Protein AF-A0A7C6IRG3-F1 (afdb_monomer_lite)

Foldseek 3Di:
DDPPDDVVVVVVVVVVVVVVVVVVVVVVCVVVVHPDDDCVNPVPVVVVVVVVVVVVVVVVVVVVVD

Sequence (66 aa):
MRINNNVMALNAHRQLGMNQAGAAKSMEKLSSGFRINRAGDDAAGLAISEKMRGQIRGLKQASRNA

Secondary structure (DSSP, 8-state):
--TT--HHHHHHHHHHHHHHHHHHHHHHHHHH--S--STTT-HHHHHHHHHHHHHHHHHHHHHHH-

pLDDT: mean 91.3, std 8.98, range [52.81, 97.62]

Radius of gyration: 22.03 Å; chains: 1; bounding box: 42×21×70 Å

Structure (mmCIF, N/CA/C/O backbone):
data_AF-A0A7C6IRG3-F1
#
_entry.id   AF-A0A7C6IRG3-F1
#
loop_
_atom_site.group_PDB
_atom_site.id
_atom_site.type_symbol
_atom_site.label_atom_id
_atom_site.label_alt_id
_atom_site.label_comp_id
_atom_site.label_asym_id
_atom_site.label_entity_id
_atom_site.label_seq_id
_atom_site.pdbx_PDB_ins_code
_atom_site.Cartn_x
_atom_site.Cartn_y
_atom_site.Cartn_z
_atom_site.occupancy
_atom_site.B_iso_or_equiv
_atom_site.auth_seq_id
_atom_site.auth_comp_id
_atom_site.auth_asym_id
_atom_site.auth_atom_id
_atom_site.pdbx_PDB_model_num
ATOM 1 N N . MET A 1 1 ? 22.302 -8.521 -36.332 1.00 52.81 1 MET A N 1
ATOM 2 C CA . MET A 1 1 ? 21.835 -7.424 -35.456 1.00 52.81 1 MET A CA 1
ATOM 3 C C . MET A 1 1 ? 20.586 -6.826 -36.104 1.00 52.81 1 MET A C 1
ATOM 5 O O . MET A 1 1 ? 20.693 -6.345 -37.223 1.00 52.81 1 MET A O 1
ATOM 9 N N . ARG A 1 2 ? 19.386 -6.979 -35.522 1.00 57.69 2 ARG A N 1
ATOM 10 C CA . ARG A 1 2 ? 18.143 -6.447 -36.121 1.00 57.69 2 ARG A CA 1
ATOM 11 C C . ARG A 1 2 ? 17.925 -5.019 -35.613 1.00 57.69 2 ARG A C 1
ATOM 13 O O . ARG A 1 2 ? 17.657 -4.845 -34.434 1.00 57.69 2 ARG A O 1
ATOM 20 N N . ILE A 1 3 ? 18.040 -4.030 -36.499 1.00 63.34 3 ILE A N 1
ATOM 21 C CA . ILE A 1 3 ? 17.935 -2.589 -36.184 1.00 63.34 3 ILE A CA 1
ATOM 22 C C . ILE A 1 3 ? 16.540 -2.206 -35.639 1.00 63.34 3 ILE A C 1
ATOM 24 O O . ILE A 1 3 ? 16.420 -1.271 -34.858 1.00 63.34 3 ILE A O 1
ATOM 28 N N . ASN A 1 4 ? 15.496 -2.976 -35.963 1.00 69.81 4 ASN A N 1
ATOM 29 C CA . ASN A 1 4 ? 14.110 -2.657 -35.593 1.00 69.81 4 ASN A CA 1
ATOM 30 C C . ASN A 1 4 ? 13.734 -2.912 -34.126 1.00 69.81 4 ASN A C 1
ATOM 32 O O . ASN A 1 4 ? 12.685 -2.441 -33.699 1.00 69.81 4 ASN A O 1
ATOM 36 N N . ASN A 1 5 ? 14.516 -3.677 -33.357 1.00 74.38 5 ASN A N 1
ATOM 37 C CA . ASN A 1 5 ? 14.176 -3.946 -31.959 1.00 74.38 5 ASN A CA 1
ATOM 38 C C . ASN A 1 5 ? 15.396 -3.791 -31.051 1.00 74.38 5 ASN A C 1
ATOM 40 O O . ASN A 1 5 ? 16.364 -4.545 -31.152 1.00 74.38 5 ASN A O 1
ATOM 44 N N . ASN A 1 6 ? 15.321 -2.828 -30.134 1.00 84.50 6 ASN A N 1
ATOM 45 C CA . ASN A 1 6 ? 16.348 -2.591 -29.132 1.00 84.50 6 ASN A CA 1
ATOM 46 C C . ASN A 1 6 ? 15.953 -3.262 -27.810 1.00 84.50 6 ASN A C 1
ATOM 48 O O . ASN A 1 6 ? 15.325 -2.666 -26.934 1.00 84.50 6 ASN A O 1
ATOM 52 N N . VAL A 1 7 ? 16.350 -4.526 -27.666 1.00 87.12 7 VAL A N 1
ATOM 53 C CA . VAL A 1 7 ? 16.055 -5.346 -26.480 1.00 87.12 7 VAL A CA 1
ATOM 54 C C . VAL A 1 7 ? 16.643 -4.738 -25.198 1.00 87.12 7 VAL A C 1
ATOM 56 O O . VAL A 1 7 ? 16.032 -4.854 -24.135 1.00 87.12 7 VAL A O 1
ATOM 59 N N . MET A 1 8 ? 17.779 -4.035 -25.286 1.00 89.69 8 MET A N 1
ATOM 60 C CA . MET A 1 8 ? 18.383 -3.348 -24.138 1.00 89.69 8 MET A CA 1
ATOM 61 C C . MET A 1 8 ? 17.525 -2.171 -23.670 1.00 89.69 8 MET A C 1
ATOM 63 O O . MET A 1 8 ? 17.269 -2.047 -22.474 1.00 89.69 8 MET A O 1
ATOM 67 N N . ALA A 1 9 ? 17.014 -1.362 -24.603 1.00 89.38 9 ALA A N 1
ATOM 68 C CA . ALA A 1 9 ? 16.084 -0.279 -24.282 1.00 89.38 9 ALA A CA 1
ATOM 69 C C . ALA A 1 9 ? 14.773 -0.811 -23.676 1.00 89.38 9 ALA A C 1
ATOM 71 O O . ALA A 1 9 ? 14.288 -0.267 -22.687 1.00 89.38 9 ALA A O 1
ATOM 72 N N . LEU A 1 10 ? 14.233 -1.919 -24.200 1.00 93.44 10 LEU A N 1
ATOM 73 C CA . LEU A 1 10 ? 13.043 -2.569 -23.633 1.00 93.44 10 LEU A CA 1
ATOM 74 C C . LEU A 1 10 ? 13.279 -3.106 -22.214 1.00 93.44 10 LEU A C 1
ATOM 76 O O . LEU A 1 10 ? 12.386 -3.043 -21.367 1.00 93.44 10 LEU A O 1
ATOM 80 N N . ASN A 1 11 ? 14.468 -3.645 -21.939 1.00 94.56 11 ASN A N 1
ATOM 81 C CA . ASN A 1 11 ? 14.825 -4.096 -20.598 1.00 94.56 11 ASN A CA 1
ATOM 82 C C . ASN A 1 11 ? 14.949 -2.910 -19.628 1.00 94.56 11 ASN A C 1
ATOM 84 O O . ASN A 1 11 ? 14.322 -2.917 -18.571 1.00 94.56 11 ASN A O 1
ATOM 88 N N . ALA A 1 12 ? 15.654 -1.850 -20.034 1.00 94.25 12 ALA A N 1
ATOM 89 C CA . ALA A 1 12 ? 15.769 -0.622 -19.251 1.00 94.25 12 ALA A CA 1
ATOM 90 C C . ALA A 1 12 ? 14.394 -0.003 -18.947 1.00 94.25 12 ALA A C 1
ATOM 92 O O . ALA A 1 12 ? 14.128 0.363 -17.805 1.00 94.25 12 ALA A O 1
ATOM 93 N N . HIS A 1 13 ? 13.486 0.037 -19.928 1.00 94.81 13 HIS A N 1
ATOM 94 C CA . HIS A 1 13 ? 12.122 0.530 -19.731 1.00 94.81 13 HIS A CA 1
ATOM 95 C C . HIS A 1 13 ? 11.317 -0.340 -18.752 1.00 94.81 13 HIS A C 1
ATOM 97 O O . HIS A 1 13 ? 10.618 0.189 -17.890 1.00 94.81 13 HIS A O 1
ATOM 103 N N . ARG A 1 14 ? 11.431 -1.676 -18.827 1.00 95.81 14 ARG A N 1
ATOM 104 C CA . ARG A 1 14 ? 10.802 -2.571 -17.837 1.00 95.81 14 ARG A CA 1
ATOM 105 C C . ARG A 1 14 ? 11.339 -2.331 -16.430 1.00 95.81 14 ARG A C 1
ATOM 107 O O . ARG A 1 14 ? 10.543 -2.217 -15.502 1.00 95.81 14 ARG A O 1
ATOM 114 N N . GLN A 1 15 ? 12.658 -2.221 -16.275 1.00 96.44 15 GLN A N 1
ATOM 115 C CA . GLN A 1 15 ? 13.270 -1.943 -14.977 1.00 96.44 15 GLN A CA 1
ATOM 116 C C . GLN A 1 15 ? 12.828 -0.582 -14.428 1.00 96.44 15 GLN A C 1
ATOM 118 O O . GLN A 1 15 ? 12.493 -0.475 -13.250 1.00 96.44 15 GLN A O 1
ATOM 123 N N . LEU A 1 16 ? 12.758 0.439 -15.286 1.00 96.75 16 LEU A N 1
ATOM 124 C CA . LEU A 1 16 ? 12.254 1.761 -14.923 1.00 96.75 16 LEU A CA 1
ATOM 125 C C . LEU A 1 16 ? 10.792 1.696 -14.465 1.00 96.75 16 LEU A C 1
ATOM 127 O O . LEU A 1 16 ? 10.463 2.261 -13.426 1.00 96.75 16 LEU A O 1
ATOM 131 N N . GLY A 1 17 ? 9.935 0.954 -15.171 1.00 97.62 17 GLY A N 1
ATOM 132 C CA . GLY A 1 17 ? 8.541 0.746 -14.772 1.00 97.62 17 GLY A CA 1
ATOM 133 C C . GLY A 1 17 ? 8.404 0.069 -13.403 1.00 97.62 17 GLY A C 1
ATOM 134 O O . GLY A 1 17 ? 7.613 0.516 -12.572 1.00 97.62 17 GLY A O 1
ATOM 135 N N . MET A 1 18 ? 9.213 -0.960 -13.127 1.00 97.25 18 MET A N 1
ATOM 136 C CA . MET A 1 18 ? 9.237 -1.616 -11.812 1.00 97.25 18 MET A CA 1
ATOM 137 C C . MET A 1 18 ? 9.706 -0.665 -10.704 1.00 97.25 18 MET A C 1
ATOM 139 O O . MET A 1 18 ? 9.080 -0.598 -9.644 1.00 97.25 18 MET A O 1
ATOM 143 N N . ASN A 1 19 ? 10.763 0.110 -10.957 1.00 97.31 19 ASN A N 1
ATOM 144 C CA . ASN A 1 19 ? 11.278 1.090 -10.002 1.00 97.31 19 ASN A CA 1
ATOM 145 C C . ASN A 1 19 ? 10.246 2.191 -9.716 1.00 97.31 19 ASN A C 1
ATOM 147 O O . ASN A 1 19 ? 10.039 2.551 -8.558 1.00 97.31 19 ASN A O 1
ATOM 151 N N . GLN A 1 20 ? 9.553 2.682 -10.747 1.00 97.38 20 GLN A N 1
ATOM 152 C CA . GLN A 1 20 ? 8.503 3.689 -10.610 1.00 97.38 20 GLN A CA 1
ATOM 153 C C . GLN A 1 20 ? 7.327 3.169 -9.771 1.00 97.38 20 GLN A C 1
ATOM 155 O O . GLN A 1 20 ? 6.843 3.876 -8.887 1.00 97.38 20 GLN A O 1
ATOM 160 N N . ALA A 1 21 ? 6.895 1.924 -9.998 1.00 96.12 21 ALA A N 1
ATOM 161 C CA . ALA A 1 21 ? 5.846 1.291 -9.199 1.00 96.12 21 ALA A CA 1
ATOM 162 C C . ALA A 1 21 ? 6.269 1.120 -7.728 1.00 96.12 21 ALA A C 1
AT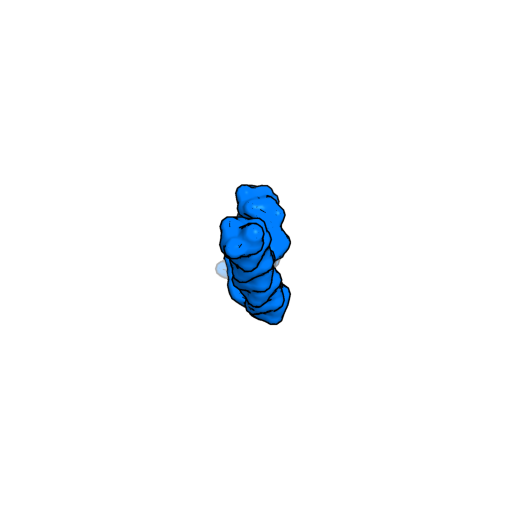OM 164 O O . ALA A 1 21 ? 5.486 1.400 -6.817 1.00 96.12 21 ALA A O 1
ATOM 165 N N . GLY A 1 22 ? 7.521 0.719 -7.485 1.00 95.12 22 GLY A N 1
ATOM 166 C CA . GLY A 1 22 ? 8.091 0.635 -6.140 1.00 95.12 22 GLY A CA 1
ATOM 167 C C . GLY A 1 22 ? 8.137 1.993 -5.432 1.00 95.12 22 GLY A C 1
ATOM 168 O O . GLY A 1 22 ? 7.700 2.104 -4.287 1.00 95.12 22 GLY A O 1
ATOM 169 N N . ALA A 1 23 ? 8.597 3.040 -6.121 1.00 95.94 23 ALA A N 1
ATOM 170 C CA . ALA A 1 23 ? 8.649 4.399 -5.588 1.00 95.94 23 ALA A CA 1
ATOM 171 C C . ALA A 1 23 ? 7.251 4.945 -5.253 1.00 95.94 23 ALA A C 1
ATOM 173 O O . ALA A 1 23 ? 7.053 5.496 -4.170 1.00 95.94 23 ALA A O 1
ATOM 174 N N . ALA A 1 24 ? 6.266 4.730 -6.132 1.00 95.75 24 ALA A N 1
ATOM 175 C CA . ALA A 1 24 ? 4.879 5.127 -5.893 1.00 95.75 24 ALA A CA 1
ATOM 176 C C . ALA A 1 24 ? 4.291 4.441 -4.648 1.00 95.75 24 ALA A C 1
ATOM 178 O O . ALA A 1 24 ? 3.674 5.096 -3.810 1.00 95.75 24 ALA A O 1
ATOM 179 N N . LYS A 1 25 ? 4.547 3.139 -4.473 1.00 93.75 25 LYS A N 1
ATOM 180 C CA . LYS A 1 25 ? 4.104 2.382 -3.293 1.00 93.75 25 LYS A CA 1
ATOM 181 C C . LYS A 1 25 ? 4.762 2.872 -2.000 1.00 93.75 25 LYS A C 1
ATOM 183 O O . LYS A 1 25 ? 4.106 2.963 -0.963 1.00 93.75 25 LYS A O 1
ATOM 188 N N . SER A 1 26 ? 6.052 3.199 -2.043 1.00 94.06 26 SER A N 1
ATOM 189 C CA . SER A 1 26 ? 6.753 3.792 -0.898 1.00 94.06 26 SER A CA 1
ATOM 190 C C . SER A 1 26 ? 6.179 5.162 -0.539 1.00 94.06 26 SER A C 1
ATOM 192 O O . SER A 1 26 ? 5.945 5.438 0.635 1.00 94.06 26 SER A O 1
ATOM 194 N N . MET A 1 27 ? 5.879 5.992 -1.540 1.00 95.94 27 MET A N 1
ATOM 195 C CA . MET A 1 27 ? 5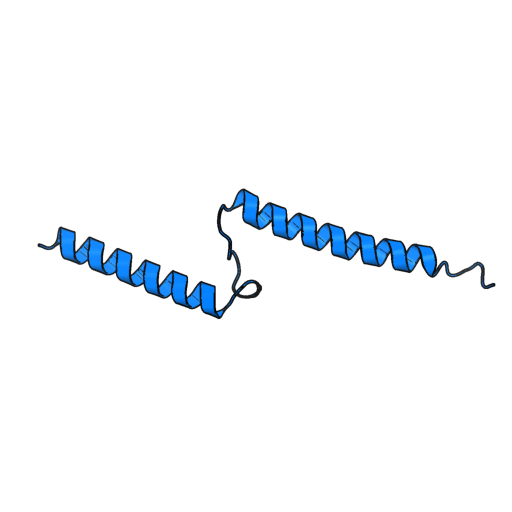.250 7.297 -1.341 1.00 95.94 27 MET A CA 1
ATOM 196 C C . MET A 1 27 ? 3.844 7.177 -0.733 1.00 95.94 27 MET A C 1
ATOM 198 O O . MET A 1 27 ? 3.518 7.930 0.180 1.00 95.94 27 MET A O 1
ATOM 202 N N . GLU A 1 28 ? 3.040 6.194 -1.154 1.00 94.50 28 GLU A N 1
ATOM 203 C CA . GLU A 1 28 ? 1.725 5.900 -0.557 1.00 94.50 28 GLU A CA 1
ATOM 204 C C . GLU A 1 28 ? 1.843 5.581 0.944 1.00 94.50 28 GLU A C 1
ATOM 206 O O . GLU A 1 28 ? 1.093 6.114 1.766 1.00 94.50 28 GLU A O 1
ATOM 211 N N . LYS A 1 29 ? 2.821 4.755 1.332 1.00 92.94 29 LYS A N 1
ATOM 212 C CA . LYS A 1 29 ? 3.080 4.411 2.742 1.00 92.94 29 LYS A CA 1
ATOM 213 C C . LYS A 1 29 ? 3.575 5.599 3.562 1.00 92.94 29 LYS A C 1
ATOM 215 O O . LYS A 1 29 ? 3.136 5.777 4.693 1.00 92.94 29 LYS A O 1
ATOM 220 N N . LEU A 1 30 ? 4.445 6.429 2.990 1.00 95.00 30 LEU A N 1
ATOM 221 C CA . LEU A 1 30 ? 4.922 7.646 3.650 1.00 95.00 30 LEU A CA 1
ATOM 222 C C . LEU A 1 30 ? 3.789 8.657 3.850 1.00 95.00 30 LEU A C 1
ATOM 224 O O . LEU A 1 30 ? 3.641 9.195 4.941 1.00 95.00 30 LEU A O 1
ATOM 228 N N . SER A 1 31 ? 2.962 8.878 2.827 1.00 95.31 31 SER A N 1
ATOM 229 C CA . SER A 1 31 ? 1.870 9.854 2.888 1.00 95.31 31 SER A CA 1
ATOM 230 C C . SER A 1 31 ? 0.739 9.435 3.826 1.00 95.31 31 SER A C 1
ATOM 232 O O . SER A 1 31 ? 0.100 10.293 4.425 1.00 95.31 31 SER A O 1
ATOM 234 N N . SER A 1 32 ? 0.455 8.137 3.928 1.00 93.38 32 SER A N 1
ATOM 235 C CA . SER A 1 32 ? -0.571 7.602 4.835 1.00 93.38 32 SER A CA 1
ATOM 236 C C . SER A 1 32 ? -0.075 7.442 6.273 1.00 93.38 32 SER A C 1
ATOM 238 O O . SER A 1 32 ? -0.884 7.392 7.196 1.00 93.38 32 SER A O 1
ATOM 240 N N . GLY A 1 33 ? 1.240 7.301 6.467 1.00 94.12 33 GLY A N 1
ATOM 241 C CA . GLY A 1 33 ? 1.840 6.933 7.749 1.00 94.12 33 GLY A CA 1
ATOM 242 C C . GLY A 1 33 ? 1.563 5.484 8.174 1.00 94.12 33 GLY A C 1
ATOM 243 O O . GLY A 1 33 ? 2.010 5.066 9.243 1.00 94.12 33 GLY A O 1
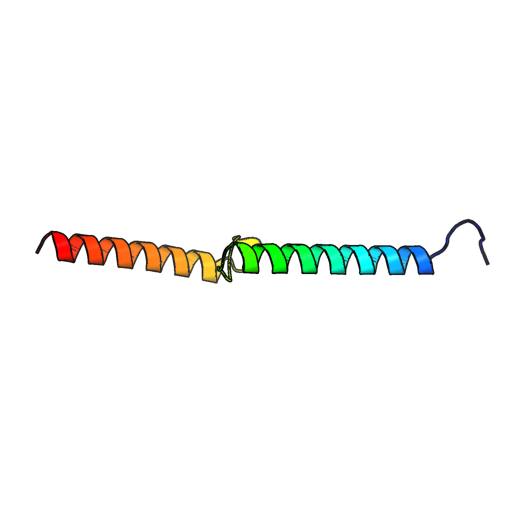ATOM 244 N N . PHE A 1 34 ? 0.856 4.694 7.359 1.00 91.31 34 PHE A N 1
ATOM 245 C CA . PHE A 1 34 ? 0.552 3.297 7.651 1.00 91.31 34 PHE A CA 1
ATOM 246 C C . PHE A 1 34 ? 1.431 2.356 6.830 1.00 91.31 34 PHE A C 1
ATOM 248 O O . PHE A 1 34 ? 1.655 2.522 5.631 1.00 91.31 34 PHE A O 1
ATOM 255 N N . ARG A 1 35 ? 1.902 1.292 7.487 1.00 88.75 35 ARG A N 1
ATOM 256 C CA . ARG A 1 35 ?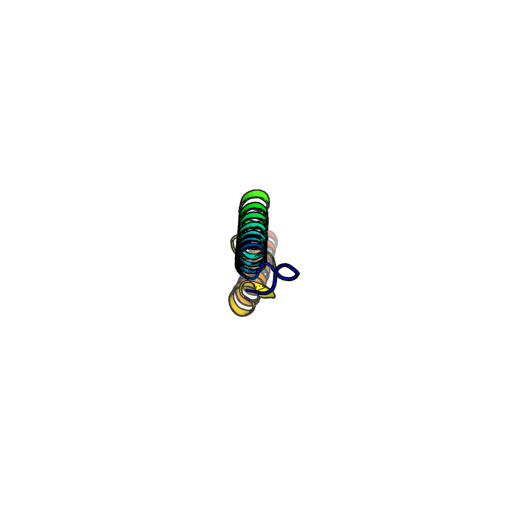 2.679 0.231 6.831 1.00 88.75 35 ARG A CA 1
ATOM 257 C C . ARG A 1 35 ? 1.832 -0.596 5.854 1.00 88.75 35 ARG A C 1
ATOM 259 O O . ARG A 1 35 ? 2.362 -1.054 4.839 1.00 88.75 35 ARG A O 1
ATOM 266 N N . ILE A 1 36 ? 0.559 -0.819 6.195 1.00 90.31 36 ILE A N 1
ATOM 267 C CA . ILE A 1 36 ? -0.410 -1.619 5.438 1.00 90.31 36 ILE A CA 1
ATOM 268 C C . ILE A 1 36 ? -1.549 -0.689 5.027 1.00 90.31 36 ILE A C 1
ATOM 270 O O . ILE A 1 36 ? -2.335 -0.284 5.879 1.00 90.31 36 ILE A O 1
ATOM 274 N N . ASN A 1 37 ? -1.633 -0.365 3.737 1.00 88.88 37 ASN A N 1
ATOM 275 C CA . ASN A 1 37 ? -2.699 0.491 3.207 1.00 88.88 37 ASN A CA 1
ATOM 276 C C . ASN A 1 37 ? -3.776 -0.307 2.479 1.00 88.88 37 ASN A C 1
ATOM 278 O O . ASN A 1 37 ? -4.930 0.111 2.421 1.00 88.88 37 ASN A O 1
ATOM 282 N N . ARG A 1 38 ? -3.409 -1.463 1.915 1.00 89.12 38 ARG A N 1
ATOM 283 C CA . ARG A 1 38 ? -4.307 -2.313 1.128 1.00 89.12 38 ARG A CA 1
ATOM 284 C C . ARG A 1 38 ? -4.172 -3.770 1.549 1.00 89.12 38 ARG A C 1
ATOM 286 O O . ARG A 1 38 ? -3.103 -4.202 1.972 1.00 89.12 38 ARG A O 1
ATOM 293 N N . ALA A 1 39 ? -5.223 -4.560 1.331 1.00 86.75 39 ALA A N 1
ATOM 294 C CA . ALA A 1 39 ? -5.194 -6.004 1.589 1.00 86.75 39 ALA A CA 1
ATOM 295 C C . ALA A 1 39 ? -4.109 -6.737 0.774 1.00 86.75 39 ALA A C 1
ATOM 297 O O . ALA A 1 39 ? -3.581 -7.746 1.225 1.00 86.75 39 ALA A O 1
ATOM 298 N N . GLY A 1 40 ? -3.733 -6.202 -0.396 1.00 88.50 40 GLY A N 1
ATOM 299 C CA . GLY A 1 40 ? -2.637 -6.736 -1.211 1.00 88.50 40 GLY A CA 1
ATOM 300 C C . GLY A 1 40 ? -1.234 -6.512 -0.631 1.00 88.50 40 GLY A C 1
ATOM 301 O O . GLY A 1 40 ? -0.287 -7.121 -1.118 1.00 88.50 40 GLY A O 1
ATOM 302 N N . ASP A 1 41 ? -1.076 -5.654 0.384 1.00 85.81 41 ASP A N 1
ATOM 303 C CA . ASP A 1 41 ? 0.206 -5.478 1.077 1.00 85.81 41 ASP A CA 1
ATOM 304 C C . ASP A 1 41 ? 0.441 -6.564 2.125 1.00 85.81 41 ASP A C 1
ATOM 306 O O . ASP A 1 41 ? 1.550 -7.081 2.233 1.00 85.81 41 ASP A O 1
ATOM 310 N N . ASP A 1 42 ? -0.594 -6.858 2.913 1.00 89.75 42 ASP A N 1
ATOM 311 C CA . ASP A 1 42 ? -0.578 -7.826 4.009 1.00 89.75 42 ASP A CA 1
ATOM 312 C C . ASP A 1 42 ? -2.027 -8.112 4.440 1.00 89.75 42 ASP A C 1
ATOM 314 O O . ASP A 1 42 ? -2.596 -7.407 5.277 1.00 89.75 42 ASP A O 1
ATOM 318 N N . ALA A 1 43 ? -2.661 -9.116 3.832 1.00 91.44 43 ALA A N 1
ATOM 319 C CA . ALA A 1 43 ? -4.066 -9.427 4.095 1.00 91.44 43 ALA A CA 1
ATOM 320 C C . ALA A 1 43 ? -4.299 -9.863 5.553 1.00 91.44 43 ALA A C 1
ATOM 322 O O . ALA A 1 43 ? -5.261 -9.427 6.190 1.00 91.44 43 ALA A O 1
ATOM 323 N N . ALA A 1 44 ? -3.397 -10.686 6.097 1.00 94.19 44 ALA A N 1
ATOM 324 C CA . ALA A 1 44 ? -3.478 -11.163 7.473 1.00 94.19 44 ALA A CA 1
ATOM 325 C C . ALA A 1 44 ? -3.223 -10.024 8.471 1.00 94.19 44 ALA A C 1
ATOM 327 O O . ALA A 1 44 ? -3.996 -9.842 9.413 1.00 94.19 44 ALA A O 1
ATOM 328 N N . GLY A 1 45 ? -2.187 -9.214 8.237 1.00 92.94 45 GLY A N 1
ATOM 329 C CA . GLY A 1 45 ? -1.878 -8.047 9.055 1.00 92.94 45 GLY A CA 1
ATOM 330 C C . GLY A 1 45 ? -3.000 -7.012 9.041 1.00 92.94 45 GLY A C 1
ATOM 331 O O . GLY A 1 45 ? -3.342 -6.479 10.098 1.00 92.94 45 GLY A O 1
ATOM 332 N N . LEU A 1 46 ? -3.639 -6.783 7.888 1.00 93.50 46 LEU A N 1
ATOM 333 C CA . LEU A 1 46 ? -4.801 -5.900 7.795 1.00 93.50 46 LEU A CA 1
ATOM 334 C C . LEU A 1 46 ? -5.970 -6.434 8.633 1.00 93.50 46 LEU A C 1
ATOM 336 O O . LEU A 1 46 ? -6.511 -5.697 9.457 1.00 93.50 46 LEU A O 1
ATOM 340 N N . ALA A 1 47 ? -6.314 -7.718 8.494 1.00 93.75 47 ALA A N 1
ATOM 341 C CA . ALA A 1 47 ? -7.403 -8.339 9.250 1.00 93.75 47 ALA A CA 1
ATOM 342 C C . ALA A 1 47 ? -7.170 -8.283 10.771 1.00 93.75 47 ALA A C 1
ATOM 344 O O . ALA A 1 47 ? -8.083 -7.965 11.537 1.00 93.75 47 ALA A O 1
ATOM 345 N N . ILE A 1 48 ? -5.935 -8.536 11.216 1.00 94.38 48 ILE A N 1
ATOM 346 C CA . ILE A 1 48 ? -5.549 -8.412 12.627 1.00 94.38 48 ILE A CA 1
ATOM 347 C C . ILE A 1 48 ? -5.667 -6.956 13.087 1.00 94.38 48 ILE A C 1
ATOM 349 O O . ILE A 1 48 ? -6.228 -6.698 14.153 1.00 94.38 48 ILE A O 1
ATOM 353 N N . SER A 1 49 ? -5.185 -6.001 12.287 1.00 92.94 49 SER A N 1
ATOM 354 C CA . SER A 1 49 ? -5.234 -4.580 12.641 1.00 92.94 49 SER A CA 1
ATOM 355 C C . SER A 1 49 ? -6.671 -4.068 12.796 1.00 92.94 49 SER A C 1
ATOM 357 O O . SER A 1 49 ? -6.967 -3.336 13.742 1.00 92.94 49 SER A O 1
ATOM 359 N N . GLU A 1 50 ? -7.596 -4.527 11.949 1.00 94.56 50 GLU A N 1
ATOM 360 C CA . GLU A 1 50 ? -9.016 -4.190 12.054 1.00 94.56 50 GLU A CA 1
ATOM 361 C C . GLU A 1 50 ? -9.684 -4.865 13.256 1.00 94.56 50 GLU A C 1
ATOM 363 O O . GLU A 1 50 ? -10.437 -4.213 13.988 1.00 94.56 50 GLU A O 1
ATOM 368 N N . LYS A 1 51 ? -9.346 -6.130 13.546 1.00 96.38 51 LYS A N 1
ATOM 369 C CA . LYS A 1 51 ? -9.794 -6.809 14.773 1.00 96.38 51 LYS A CA 1
ATOM 370 C C . LYS A 1 51 ? -9.365 -6.031 16.020 1.00 96.38 51 LYS A C 1
ATOM 372 O O . LYS A 1 51 ? -10.196 -5.767 16.890 1.00 96.38 51 LYS A O 1
ATOM 377 N N . MET A 1 52 ? -8.101 -5.611 16.090 1.00 96.12 52 MET A N 1
ATOM 378 C CA . MET A 1 52 ? -7.581 -4.803 17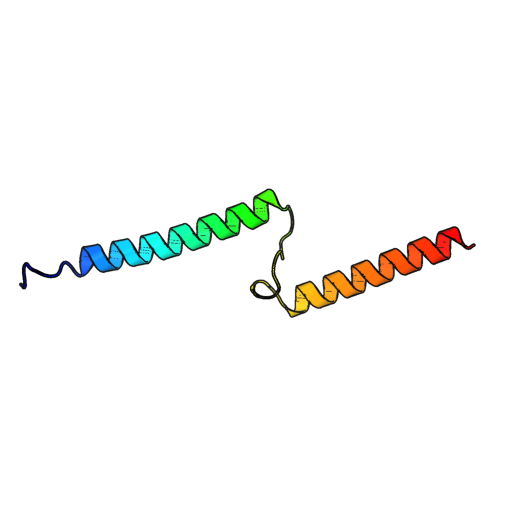.198 1.00 96.12 52 MET A CA 1
ATOM 379 C C . MET A 1 52 ? -8.276 -3.439 17.282 1.00 96.12 52 MET A C 1
ATOM 381 O O . MET A 1 52 ? -8.681 -3.019 18.365 1.00 96.12 52 MET A O 1
ATOM 385 N N . ARG A 1 53 ? -8.498 -2.759 16.148 1.00 94.88 53 ARG A N 1
ATOM 386 C CA . ARG A 1 53 ? -9.247 -1.492 16.095 1.00 94.88 53 ARG A CA 1
ATOM 387 C C . ARG A 1 53 ? -10.678 -1.659 16.621 1.00 94.88 53 ARG A C 1
ATOM 389 O O . ARG A 1 53 ? -11.197 -0.769 17.297 1.00 94.88 53 ARG A O 1
ATOM 396 N N . GLY A 1 54 ? -11.321 -2.790 16.332 1.00 96.94 54 GLY A N 1
ATOM 397 C CA . GLY A 1 54 ? -12.612 -3.179 16.903 1.00 96.94 54 GLY A CA 1
ATOM 398 C C . GLY A 1 54 ? -12.553 -3.346 18.423 1.00 96.94 54 GLY A C 1
ATOM 399 O O . GLY A 1 54 ? -13.333 -2.717 19.135 1.00 96.94 54 GLY A O 1
ATOM 400 N N . GLN A 1 55 ? -11.583 -4.115 18.923 1.00 96.94 55 GLN A N 1
ATOM 401 C CA . GLN A 1 55 ? -11.384 -4.332 20.361 1.00 96.94 55 GLN A CA 1
ATOM 402 C C . GLN A 1 55 ? -11.131 -3.022 21.114 1.00 96.94 55 GLN A C 1
ATOM 404 O O . GLN A 1 55 ? -11.785 -2.764 22.119 1.00 96.94 55 GLN A O 1
ATOM 409 N N . ILE A 1 56 ? -10.256 -2.152 20.603 1.00 96.44 56 ILE A N 1
ATOM 410 C CA . ILE A 1 56 ? -9.968 -0.845 21.213 1.00 96.44 56 ILE A CA 1
ATOM 411 C C . ILE A 1 56 ? -11.236 0.011 21.294 1.00 96.44 56 ILE A C 1
ATOM 413 O O . ILE A 1 56 ? -11.490 0.638 22.321 1.00 96.44 56 ILE A O 1
ATOM 417 N N . ARG A 1 57 ? -12.053 0.043 20.232 1.00 96.62 57 ARG A N 1
ATOM 418 C CA . ARG A 1 57 ? -13.335 0.768 20.246 1.00 96.62 57 ARG A CA 1
ATOM 419 C C . ARG A 1 57 ? -14.302 0.189 21.280 1.00 96.62 57 ARG A C 1
ATOM 421 O O . ARG A 1 57 ? -14.905 0.962 22.020 1.00 96.62 57 ARG A O 1
ATOM 428 N N . GLY A 1 58 ? -14.401 -1.138 21.363 1.00 97.06 58 GLY A N 1
ATOM 429 C CA . GLY A 1 58 ? -15.222 -1.827 22.361 1.00 97.06 58 GLY A CA 1
ATOM 430 C C . GLY A 1 58 ? -14.793 -1.508 23.793 1.00 97.06 58 GLY A C 1
ATOM 431 O O . GLY A 1 58 ? -15.620 -1.097 24.601 1.00 97.06 58 GLY A O 1
ATOM 432 N N . LEU A 1 59 ? -13.492 -1.593 24.085 1.00 97.12 59 LEU A N 1
ATOM 433 C CA . LEU A 1 59 ? -12.932 -1.262 25.400 1.00 97.12 59 LEU A CA 1
ATOM 434 C C . LEU A 1 59 ? -13.150 0.213 25.766 1.00 97.12 59 LEU A C 1
ATOM 436 O O . LEU A 1 59 ? -13.535 0.514 26.893 1.00 97.12 59 LEU A O 1
ATOM 440 N N . LYS A 1 60 ? -12.979 1.140 24.812 1.00 96.50 60 LYS A N 1
ATOM 441 C CA . LYS A 1 60 ? -13.279 2.566 25.026 1.00 96.50 60 LYS A CA 1
ATOM 442 C C . LYS A 1 60 ? -14.753 2.805 25.347 1.00 96.50 60 LYS A C 1
ATOM 444 O O . LYS A 1 60 ? -15.053 3.650 26.181 1.00 96.50 60 LYS A O 1
ATOM 449 N N . GLN A 1 61 ? -15.672 2.090 24.698 1.00 96.62 61 GLN A N 1
ATOM 450 C CA . GLN A 1 61 ? -17.093 2.196 25.025 1.00 96.62 61 GLN A CA 1
ATOM 451 C C . GLN A 1 61 ? -17.392 1.622 26.409 1.00 96.62 61 GLN A C 1
ATOM 453 O O . GLN A 1 61 ? -18.081 2.274 27.182 1.00 96.62 61 GLN A O 1
ATOM 458 N N . ALA A 1 62 ? -16.843 0.449 26.735 1.00 96.44 62 ALA A N 1
ATOM 459 C CA . ALA A 1 62 ? -17.003 -0.161 28.052 1.00 96.44 62 ALA A CA 1
ATOM 460 C C . ALA A 1 62 ? -16.524 0.782 29.167 1.00 96.44 62 ALA A C 1
ATOM 46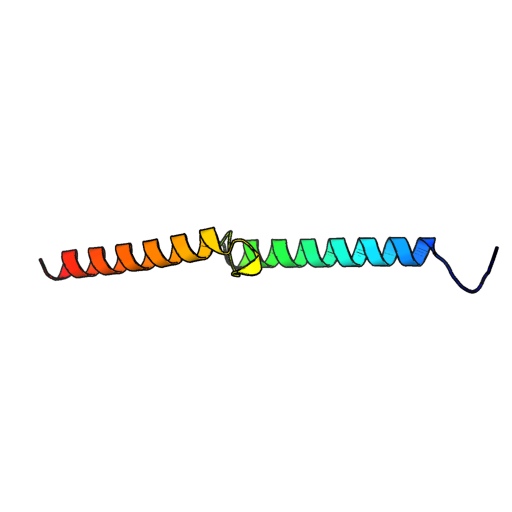2 O O . ALA A 1 62 ? -17.243 0.989 30.133 1.00 96.44 62 ALA A O 1
ATOM 463 N N . SER A 1 63 ? -15.373 1.436 28.978 1.00 96.38 63 SER A N 1
ATOM 464 C CA . SER A 1 63 ? -14.846 2.430 29.920 1.00 96.38 63 SER A CA 1
ATOM 465 C C . SER A 1 63 ? -15.703 3.692 30.050 1.00 96.38 63 SER A C 1
ATOM 467 O O . SER A 1 63 ? -15.610 4.350 31.075 1.00 96.38 63 SER A O 1
ATOM 469 N N . ARG A 1 64 ? -16.479 4.071 29.026 1.00 95.56 64 ARG A N 1
ATOM 470 C CA . ARG A 1 64 ? -17.416 5.209 29.102 1.00 95.56 64 ARG A CA 1
ATOM 471 C C . ARG A 1 64 ? -18.739 4.847 29.769 1.00 95.56 64 ARG A C 1
ATOM 473 O O . ARG A 1 64 ? -19.447 5.742 30.209 1.00 95.56 64 ARG A O 1
ATOM 480 N N . ASN A 1 65 ? -19.096 3.565 29.745 1.00 94.44 65 ASN A N 1
ATOM 481 C CA . ASN A 1 65 ? -20.340 3.054 30.311 1.00 94.44 65 ASN A CA 1
ATOM 482 C C . ASN A 1 65 ? -20.201 2.654 31.793 1.00 94.44 65 ASN A C 1
ATOM 484 O O . ASN A 1 65 ? -21.221 2.361 32.412 1.00 94.44 65 ASN A O 1
ATOM 488 N N . ALA A 1 66 ? -18.972 2.571 32.314 1.00 78.19 66 ALA A N 1
ATOM 489 C CA . ALA A 1 66 ? -18.660 2.347 33.726 1.00 78.19 66 ALA A CA 1
ATOM 490 C C . ALA A 1 66 ? -18.611 3.682 34.478 1.00 78.19 66 ALA A C 1
ATOM 492 O O . ALA A 1 66 ? -19.041 3.693 35.650 1.00 78.19 66 ALA A O 1
#